Protein AF-A0A932U4Y6-F1 (afdb_monomer)

Sequence (111 aa):
MPDRPPLRPTGIVFAFALNLLLVTLAIFVGSGLSADSGVLAGLPLAGSVVAGLATGFYIRRRAAIHAALGGLLSVPVLAFLILPGANWSYAFLAGAFCAVGGILAEFRQRR

Nearest PDB structures (foldseek):
  5ona-assembly2_D  TM=3.350E-01  e=4.217E+00  Homo sapiens
  5ona-assembly1_A  TM=3.065E-01  e=8.956E+00  Homo sapiens

Solvent-accessible surface a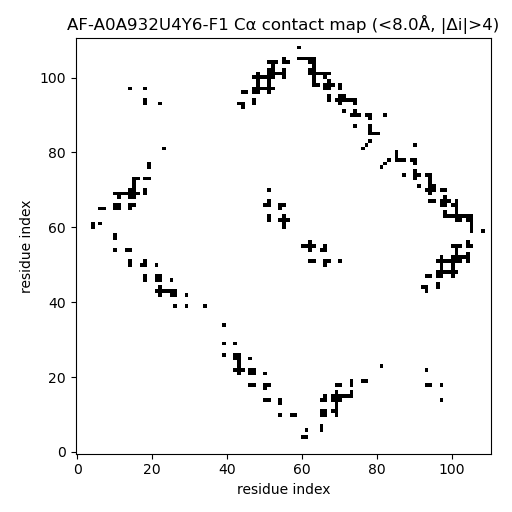rea (backbone atoms only — not comparable to full-atom values): 5331 Å² total; per-residue (Å²): 128,84,86,68,81,78,87,54,66,68,42,23,52,47,11,21,53,41,27,50,51,32,28,51,49,29,49,56,55,39,73,75,50,96,65,59,70,71,59,52,66,42,39,27,41,51,27,8,23,50,21,5,28,51,30,7,71,73,57,71,60,67,12,29,58,27,7,31,52,6,13,54,64,28,21,63,53,36,12,73,76,69,39,79,89,51,41,50,73,58,21,50,47,28,16,50,31,8,20,52,17,0,41,52,31,42,56,60,72,75,106

Foldseek 3Di:
DPCQPDDDVVLLQQLQVQLLVQLLVLQVVLVVDPDDPVVSLCRSLVSLLVSLQVSCVVPVGPSLVSQLNSLVVNQQVCQPPRDPPSPSVSSVSSSVSSSVSSVVNNVVSVD

Structure (mmCIF, N/CA/C/O backbone):
data_AF-A0A932U4Y6-F1
#
_entry.id   AF-A0A932U4Y6-F1
#
loop_
_atom_site.group_PDB
_atom_site.id
_atom_site.type_symbol
_atom_site.label_atom_id
_atom_site.label_alt_id
_atom_site.label_comp_id
_atom_site.label_asym_id
_atom_site.label_entity_id
_atom_site.label_seq_id
_atom_site.pdbx_PDB_ins_code
_atom_site.Cartn_x
_atom_site.Cartn_y
_atom_site.Cartn_z
_atom_site.occupancy
_atom_site.B_iso_or_equiv
_atom_site.auth_seq_id
_atom_site.auth_comp_id
_atom_site.auth_asym_id
_atom_site.auth_atom_id
_atom_site.pdbx_PDB_model_num
ATOM 1 N N . MET A 1 1 ? -8.012 0.923 31.461 1.00 54.22 1 MET A N 1
ATOM 2 C CA . MET A 1 1 ? -7.326 1.238 30.185 1.00 54.22 1 MET A CA 1
ATOM 3 C C . MET A 1 1 ? -8.332 1.969 29.316 1.00 54.22 1 MET A C 1
ATOM 5 O O . MET A 1 1 ? -9.452 1.487 29.277 1.00 54.22 1 MET A O 1
ATOM 9 N N . PRO A 1 2 ? -8.020 3.112 28.681 1.00 67.56 2 PRO A N 1
ATOM 10 C CA . PRO A 1 2 ? -8.996 3.750 27.803 1.00 67.56 2 PRO A CA 1
ATOM 11 C C . PRO A 1 2 ? -9.325 2.779 26.665 1.00 67.56 2 PRO A C 1
ATOM 13 O O . PRO A 1 2 ? -8.394 2.272 26.031 1.00 67.56 2 PRO A O 1
ATOM 16 N N . ASP A 1 3 ? -10.613 2.514 26.443 1.00 64.25 3 ASP A N 1
ATOM 17 C CA . ASP A 1 3 ? -11.135 1.574 25.447 1.00 64.25 3 ASP A CA 1
ATOM 18 C C . ASP A 1 3 ? -10.716 1.986 24.038 1.00 64.25 3 ASP A C 1
ATOM 20 O O . ASP A 1 3 ? -11.362 2.746 23.313 1.00 64.25 3 ASP A O 1
ATOM 24 N N . ARG A 1 4 ? -9.544 1.501 23.649 1.00 64.12 4 ARG A N 1
ATOM 25 C CA . ARG A 1 4 ? -9.012 1.644 22.308 1.00 64.12 4 ARG A CA 1
ATOM 26 C C . ARG A 1 4 ? -9.886 0.773 21.401 1.00 64.12 4 ARG A C 1
ATOM 28 O O . ARG A 1 4 ? -9.911 -0.435 21.613 1.00 64.12 4 ARG A O 1
ATOM 35 N N . PRO A 1 5 ? -10.574 1.339 20.388 1.00 73.25 5 PRO A N 1
ATOM 36 C CA . PRO A 1 5 ? -11.437 0.549 19.517 1.00 73.25 5 PRO A CA 1
ATOM 37 C C . PRO A 1 5 ? -10.631 -0.601 18.892 1.00 73.25 5 PRO A C 1
ATOM 39 O O . PRO A 1 5 ? -9.468 -0.369 18.529 1.00 73.25 5 PRO A O 1
ATOM 42 N N . PRO A 1 6 ? -11.209 -1.811 18.796 1.00 81.62 6 PRO A N 1
ATOM 43 C CA . PRO A 1 6 ? -10.485 -3.007 18.384 1.00 81.62 6 PRO A CA 1
ATOM 44 C C . PRO A 1 6 ? -10.016 -2.907 16.930 1.00 81.62 6 PRO A C 1
ATOM 46 O O . PRO A 1 6 ? -10.646 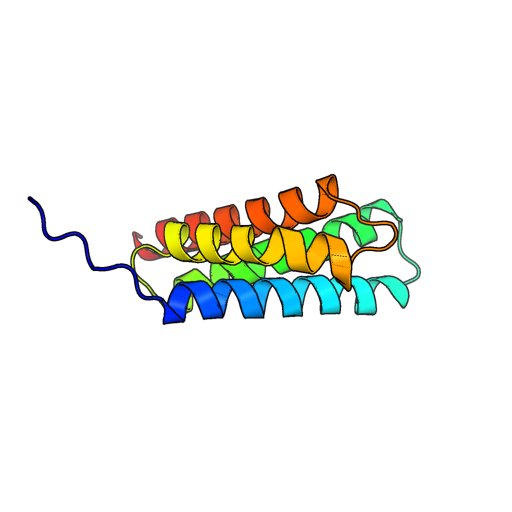-2.247 16.098 1.00 81.62 6 PRO A O 1
ATOM 49 N N . LEU A 1 7 ? -8.901 -3.576 16.627 1.00 85.50 7 LEU A N 1
ATOM 50 C CA . LEU A 1 7 ? -8.432 -3.742 15.253 1.00 85.50 7 LEU A CA 1
ATOM 51 C C . LEU A 1 7 ? -9.415 -4.623 14.486 1.00 85.50 7 LEU A C 1
ATOM 53 O O . LEU A 1 7 ? -9.821 -5.682 14.963 1.00 85.50 7 LEU A O 1
ATOM 57 N N . ARG A 1 8 ? -9.803 -4.174 13.295 1.00 89.00 8 ARG A N 1
ATOM 58 C CA . ARG A 1 8 ? -10.729 -4.884 12.420 1.00 89.00 8 ARG A CA 1
ATOM 59 C C . ARG A 1 8 ? -9.931 -5.581 11.321 1.00 89.00 8 ARG A C 1
ATOM 61 O O . ARG A 1 8 ? -9.351 -4.891 10.481 1.00 89.00 8 ARG A O 1
ATOM 68 N N . PRO A 1 9 ? -9.923 -6.924 11.265 1.00 89.75 9 PRO A N 1
ATOM 69 C CA . PRO A 1 9 ? -9.174 -7.645 10.236 1.00 89.75 9 PRO A CA 1
ATOM 70 C C . PRO A 1 9 ? -9.662 -7.288 8.828 1.00 89.75 9 PRO A C 1
ATOM 72 O O . PRO A 1 9 ? -8.856 -7.172 7.912 1.00 89.75 9 PRO A O 1
ATOM 75 N N . THR A 1 10 ? -10.955 -6.990 8.671 1.00 92.94 10 THR A N 1
ATOM 76 C CA . THR A 1 10 ? -11.536 -6.510 7.407 1.00 92.94 10 THR A CA 1
ATOM 77 C C . THR A 1 10 ? -10.846 -5.256 6.879 1.00 92.94 10 THR A C 1
ATOM 79 O O . THR A 1 10 ? -10.636 -5.127 5.680 1.00 92.94 10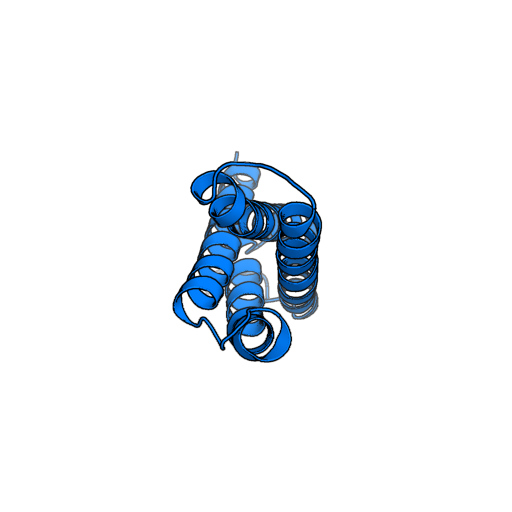 THR A O 1
ATOM 82 N N . GLY A 1 11 ? -10.433 -4.353 7.767 1.00 91.44 11 GLY A N 1
ATOM 83 C CA . GLY A 1 11 ? -9.716 -3.141 7.400 1.00 91.44 11 GLY A CA 1
ATOM 84 C C . GLY A 1 11 ? -8.282 -3.388 6.932 1.00 91.44 11 GLY A C 1
ATOM 85 O O . GLY A 1 11 ? -7.806 -2.722 6.018 1.00 91.44 11 GLY A O 1
ATOM 86 N N . ILE A 1 12 ? -7.613 -4.372 7.536 1.00 94.50 12 ILE A N 1
ATOM 87 C CA . ILE A 1 12 ? -6.264 -4.795 7.143 1.00 94.50 12 ILE A CA 1
ATOM 88 C C . ILE A 1 12 ? -6.314 -5.453 5.761 1.00 94.50 12 ILE A C 1
ATOM 90 O O . ILE A 1 12 ? -5.532 -5.100 4.882 1.00 94.50 12 ILE A O 1
ATOM 94 N N . VAL A 1 13 ? -7.268 -6.368 5.555 1.00 95.88 13 VAL A N 1
ATOM 95 C CA . VAL A 1 13 ? -7.476 -7.049 4.268 1.00 95.88 13 VAL 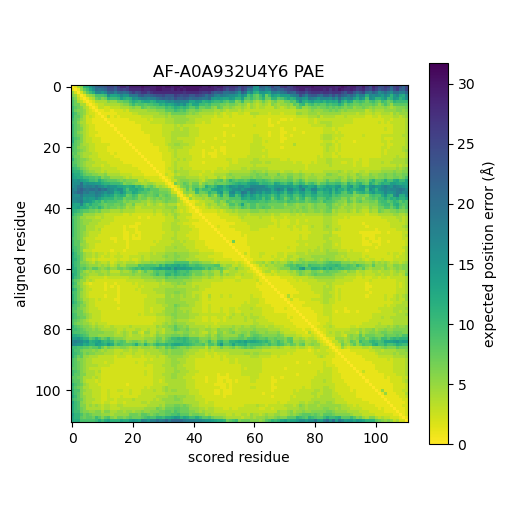A CA 1
ATOM 96 C C . VAL A 1 13 ? -7.850 -6.049 3.175 1.00 95.88 13 VAL A C 1
ATOM 98 O O . VAL A 1 13 ? -7.336 -6.144 2.064 1.00 95.88 13 VAL A O 1
ATOM 101 N N . PHE A 1 14 ? -8.688 -5.058 3.492 1.00 95.69 14 PHE A N 1
ATOM 102 C CA . PHE A 1 14 ? -9.035 -3.989 2.560 1.00 95.69 14 PHE A CA 1
ATOM 103 C C . PHE A 1 14 ? -7.800 -3.191 2.124 1.00 95.69 14 PHE A C 1
ATOM 105 O O . PHE A 1 14 ? -7.564 -3.054 0.928 1.00 95.69 14 PHE A O 1
ATOM 112 N N . ALA A 1 15 ? -6.981 -2.724 3.073 1.00 95.25 15 ALA A N 1
ATOM 113 C CA . ALA A 1 15 ? -5.737 -2.015 2.768 1.00 95.25 15 ALA A CA 1
ATOM 114 C C . ALA A 1 15 ? -4.782 -2.852 1.916 1.00 95.25 15 ALA A C 1
ATOM 116 O O . ALA A 1 15 ? -4.239 -2.359 0.933 1.00 95.25 15 ALA A O 1
ATOM 117 N N . PHE A 1 16 ? -4.606 -4.123 2.272 1.00 96.50 16 PHE A N 1
ATOM 118 C CA . PHE A 1 16 ? -3.784 -5.067 1.525 1.00 96.50 16 PHE A CA 1
ATOM 119 C C . PHE A 1 16 ? -4.245 -5.205 0.067 1.00 96.50 16 PHE A C 1
ATOM 121 O O . PHE A 1 16 ? -3.455 -4.995 -0.855 1.00 96.50 16 PHE A O 1
ATOM 128 N N . ALA A 1 17 ? -5.528 -5.514 -0.144 1.00 96.31 17 ALA A N 1
ATOM 129 C CA . ALA A 1 17 ? -6.086 -5.740 -1.472 1.00 96.31 17 ALA A CA 1
ATOM 130 C C . ALA A 1 17 ? -6.054 -4.466 -2.324 1.00 96.31 17 ALA A C 1
ATOM 132 O O . ALA A 1 17 ? -5.693 -4.509 -3.499 1.00 96.31 17 ALA A O 1
ATOM 133 N N . LEU A 1 18 ? -6.391 -3.323 -1.725 1.00 96.50 18 LEU A N 1
ATOM 134 C CA . LEU A 1 18 ? -6.423 -2.047 -2.426 1.00 96.50 18 LEU A CA 1
ATOM 135 C C . LEU A 1 18 ? -5.012 -1.567 -2.793 1.00 96.50 18 LEU A C 1
ATOM 137 O O . LEU A 1 18 ? -4.816 -1.060 -3.895 1.00 96.50 18 LEU A O 1
ATOM 141 N N . ASN A 1 19 ? -4.029 -1.760 -1.906 1.00 96.50 19 ASN A N 1
ATOM 142 C CA . ASN A 1 19 ? -2.638 -1.412 -2.192 1.00 96.50 19 ASN A CA 1
ATOM 143 C C . ASN A 1 19 ? -2.085 -2.262 -3.342 1.00 96.50 19 ASN A C 1
ATOM 145 O O . ASN A 1 19 ? -1.512 -1.722 -4.283 1.00 96.50 19 ASN A O 1
ATOM 149 N N . LEU A 1 20 ? -2.337 -3.576 -3.320 1.00 95.75 20 LEU A N 1
ATOM 150 C CA . LEU A 1 20 ? -1.979 -4.472 -4.423 1.00 95.75 20 LEU A CA 1
ATOM 151 C C . LEU A 1 20 ? -2.616 -4.044 -5.741 1.00 95.75 20 LEU A C 1
ATOM 153 O O . LEU A 1 20 ? -1.917 -3.917 -6.746 1.00 95.75 20 LEU A O 1
ATOM 157 N N . LEU A 1 21 ? -3.926 -3.795 -5.732 1.00 96.38 21 LEU A N 1
ATOM 158 C CA . LEU A 1 21 ? -4.672 -3.400 -6.920 1.00 96.38 21 LEU A CA 1
ATOM 159 C C . LEU A 1 21 ? -4.113 -2.106 -7.519 1.00 96.38 21 LEU A C 1
ATOM 161 O O . LEU A 1 21 ? -3.795 -2.070 -8.704 1.00 96.38 21 LEU A 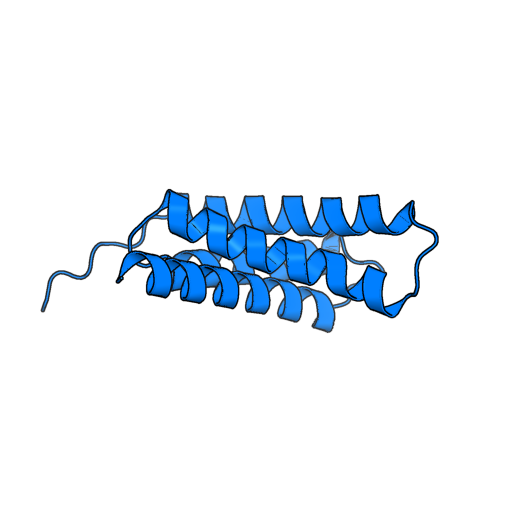O 1
ATOM 165 N N . LEU A 1 22 ? -3.980 -1.051 -6.710 1.00 95.56 22 LEU A N 1
ATOM 166 C CA . LEU A 1 22 ? -3.586 0.271 -7.198 1.00 95.56 22 LEU A CA 1
ATOM 167 C C . LEU A 1 22 ? -2.123 0.323 -7.634 1.00 95.56 22 LEU A C 1
ATOM 169 O O . LEU A 1 22 ? -1.828 0.953 -8.645 1.00 95.56 22 LEU A O 1
ATOM 173 N N . VAL A 1 23 ? -1.217 -0.361 -6.932 1.00 93.94 23 VAL A N 1
ATOM 174 C CA . VAL A 1 23 ? 0.188 -0.466 -7.354 1.00 93.94 23 VAL A CA 1
ATOM 175 C C . VAL A 1 23 ? 0.296 -1.229 -8.673 1.00 93.94 23 VAL A C 1
ATOM 177 O O . VAL A 1 23 ? 0.955 -0.754 -9.594 1.00 93.94 23 VAL A O 1
ATOM 180 N N . THR A 1 24 ? -0.398 -2.363 -8.808 1.00 93.25 24 THR A N 1
ATOM 181 C CA . THR A 1 24 ? -0.388 -3.158 -10.050 1.00 93.25 24 THR A CA 1
ATOM 182 C C . THR A 1 24 ? -0.971 -2.368 -11.216 1.00 93.25 24 THR A C 1
ATOM 184 O O . THR A 1 24 ? -0.383 -2.323 -12.294 1.00 93.25 24 THR A O 1
ATOM 187 N N . LEU A 1 25 ? -2.104 -1.699 -10.993 1.00 93.69 25 LEU A N 1
ATOM 188 C CA . LEU A 1 25 ? -2.759 -0.884 -12.008 1.00 93.69 25 LEU A CA 1
ATOM 189 C C . LEU A 1 25 ? -1.888 0.309 -12.409 1.00 93.69 25 LEU A C 1
ATOM 191 O O . LEU A 1 25 ? -1.790 0.609 -13.592 1.00 93.69 25 LEU A O 1
ATOM 195 N N . ALA A 1 26 ? -1.203 0.951 -11.461 1.00 91.81 26 ALA A N 1
ATOM 196 C CA . ALA A 1 26 ? -0.283 2.043 -11.758 1.00 91.81 26 ALA A CA 1
ATOM 197 C C . ALA A 1 26 ? 0.920 1.583 -12.595 1.00 91.81 26 ALA A C 1
ATOM 199 O O . ALA A 1 26 ? 1.318 2.291 -13.515 1.00 91.81 26 ALA A O 1
ATOM 200 N N . ILE A 1 27 ? 1.468 0.395 -12.321 1.00 89.69 27 ILE A N 1
ATOM 201 C CA . ILE A 1 27 ? 2.538 -0.198 -13.138 1.00 89.69 27 ILE A CA 1
ATOM 202 C C . ILE A 1 27 ? 2.018 -0.505 -14.546 1.00 89.69 27 ILE A C 1
ATOM 204 O O . ILE A 1 27 ? 2.661 -0.147 -15.532 1.00 89.69 27 ILE A O 1
ATOM 208 N N . PHE A 1 28 ? 0.836 -1.117 -14.649 1.00 89.81 28 PHE A N 1
ATOM 209 C CA . PHE A 1 28 ? 0.221 -1.452 -15.931 1.00 89.81 28 PHE A CA 1
ATOM 210 C C . PHE A 1 28 ? -0.052 -0.202 -16.777 1.00 89.81 28 PHE A C 1
ATOM 212 O O . PHE A 1 28 ? 0.373 -0.128 -17.927 1.00 89.81 28 PHE A O 1
ATOM 219 N N . VAL A 1 29 ? -0.682 0.822 -16.197 1.00 89.69 29 VAL A N 1
ATOM 220 C CA . VAL A 1 29 ? -0.931 2.106 -16.871 1.00 89.69 29 VAL A CA 1
ATOM 221 C C . VAL A 1 29 ? 0.384 2.796 -17.233 1.00 89.69 29 VAL A C 1
ATOM 223 O O . VAL A 1 29 ? 0.533 3.275 -18.353 1.00 89.69 29 VAL A O 1
ATOM 226 N N . GLY A 1 30 ? 1.360 2.799 -16.321 1.00 87.25 30 GLY A N 1
ATOM 227 C CA . GLY A 1 30 ? 2.686 3.370 -16.551 1.00 87.25 30 GLY A CA 1
ATOM 228 C C . GLY A 1 30 ? 3.425 2.723 -17.722 1.00 87.25 30 GLY A C 1
ATOM 229 O O . GLY A 1 30 ? 4.081 3.422 -18.485 1.00 87.25 30 GLY A O 1
ATOM 230 N N . SER A 1 31 ? 3.263 1.413 -17.923 1.00 84.88 31 SER A N 1
ATOM 231 C CA . SER A 1 31 ? 3.892 0.696 -19.040 1.00 84.88 31 SER A CA 1
ATOM 232 C C . SER A 1 31 ? 3.375 1.116 -20.422 1.00 84.88 31 SER A C 1
ATOM 234 O O . SER A 1 31 ? 4.085 0.958 -21.412 1.00 84.88 31 SER A O 1
ATOM 236 N N . GLY A 1 32 ? 2.163 1.677 -20.495 1.00 84.06 32 GLY A N 1
ATOM 237 C CA . GLY A 1 32 ? 1.564 2.181 -21.733 1.00 84.06 32 GLY A CA 1
ATOM 238 C C . GLY A 1 32 ? 1.835 3.662 -22.014 1.00 84.06 32 GLY A C 1
ATOM 239 O O . GLY A 1 32 ? 1.409 4.168 -23.050 1.00 84.06 32 GLY A O 1
ATOM 240 N N . LEU A 1 33 ? 2.506 4.376 -21.105 1.00 85.06 33 LEU A N 1
ATOM 241 C CA . LEU A 1 33 ? 2.734 5.816 -21.202 1.00 85.06 33 LEU A CA 1
ATOM 242 C C . LEU A 1 33 ? 4.164 6.118 -21.661 1.00 85.06 33 LEU A C 1
ATOM 244 O O . LEU A 1 33 ? 5.137 5.680 -21.054 1.00 85.06 33 LEU A O 1
ATOM 248 N N . SER A 1 34 ? 4.299 6.950 -22.694 1.00 79.06 34 SER A N 1
ATOM 249 C CA . SER A 1 34 ? 5.581 7.546 -23.090 1.00 79.06 34 SER A CA 1
ATOM 250 C C . SER A 1 34 ? 5.860 8.783 -22.232 1.00 79.06 34 SER A C 1
ATOM 252 O O . SER A 1 34 ? 5.666 9.912 -22.673 1.00 79.06 34 SER A O 1
ATOM 254 N N . ALA A 1 35 ? 6.243 8.569 -20.974 1.00 78.56 35 ALA A N 1
ATOM 255 C CA . ALA A 1 35 ? 6.581 9.629 -20.025 1.00 78.56 35 ALA A CA 1
ATOM 256 C C . ALA A 1 35 ? 7.991 9.432 -19.452 1.00 78.56 35 ALA A C 1
ATOM 258 O O . ALA A 1 35 ? 8.570 8.349 -19.553 1.00 78.56 35 ALA A O 1
ATOM 259 N N . ASP A 1 36 ? 8.529 10.477 -18.820 1.00 83.38 36 ASP A N 1
ATOM 260 C CA . ASP A 1 36 ? 9.817 10.402 -18.136 1.00 83.38 36 ASP A CA 1
ATOM 261 C C . ASP A 1 36 ? 9.825 9.307 -17.062 1.00 83.38 36 ASP A C 1
ATOM 263 O O . ASP A 1 36 ? 8.880 9.147 -16.279 1.00 83.38 36 ASP A O 1
ATOM 267 N N . SER A 1 37 ? 10.945 8.587 -16.979 1.00 75.94 37 SER A N 1
ATOM 268 C CA . SER A 1 37 ? 11.138 7.450 -16.071 1.00 75.94 37 SER A CA 1
ATOM 269 C C . SER A 1 37 ? 10.898 7.802 -14.599 1.00 75.94 37 SER A C 1
ATOM 271 O O . SER A 1 37 ? 10.389 6.976 -13.841 1.00 75.94 37 SER A O 1
ATOM 273 N N . GLY A 1 38 ? 11.190 9.043 -14.196 1.00 78.19 38 GLY A N 1
ATOM 274 C CA . GLY A 1 38 ? 10.922 9.539 -12.845 1.00 78.19 38 GLY A CA 1
ATOM 275 C C . GLY A 1 38 ? 9.430 9.637 -12.508 1.00 78.19 38 GLY A C 1
ATOM 276 O O . GLY A 1 38 ? 9.026 9.280 -11.402 1.00 78.19 38 GLY A O 1
ATOM 277 N N . VAL A 1 39 ? 8.591 10.061 -13.460 1.00 77.75 39 VAL A N 1
ATOM 278 C CA . VAL A 1 39 ? 7.132 10.166 -13.266 1.00 77.75 39 VAL A CA 1
ATOM 279 C C . VAL A 1 39 ? 6.510 8.774 -13.198 1.00 77.75 39 VAL A C 1
ATOM 281 O O . VAL A 1 39 ? 5.693 8.495 -12.318 1.00 77.75 39 VAL A O 1
ATOM 284 N N . LEU A 1 40 ? 6.957 7.875 -14.076 1.00 81.12 40 LEU A N 1
ATOM 285 C CA . LEU A 1 40 ? 6.518 6.480 -14.098 1.00 81.12 40 LEU A CA 1
ATOM 286 C C . LEU A 1 40 ? 6.876 5.748 -12.796 1.00 81.12 40 LEU A C 1
ATOM 288 O O . LEU A 1 40 ? 6.060 4.991 -12.274 1.00 81.12 40 LEU A O 1
ATOM 292 N N . ALA A 1 41 ? 8.044 6.036 -12.215 1.00 82.00 41 ALA A N 1
ATOM 293 C CA . ALA A 1 41 ? 8.445 5.501 -10.915 1.00 82.00 41 ALA A CA 1
ATOM 294 C C . ALA A 1 41 ? 7.630 6.072 -9.738 1.00 82.00 41 ALA A C 1
ATOM 296 O O . ALA A 1 41 ? 7.534 5.428 -8.693 1.00 82.00 41 ALA A O 1
ATOM 297 N N . GLY A 1 42 ? 7.031 7.257 -9.877 1.00 87.81 42 GLY A N 1
ATOM 298 C CA . GLY A 1 42 ? 6.185 7.868 -8.847 1.00 87.81 42 GLY A CA 1
ATOM 299 C C . GLY A 1 42 ? 4.738 7.359 -8.835 1.00 87.81 42 GLY A C 1
ATOM 300 O O . GLY A 1 42 ? 4.092 7.377 -7.785 1.00 87.81 42 GLY A O 1
ATOM 301 N N . LEU A 1 43 ? 4.227 6.879 -9.973 1.00 90.19 43 LEU A N 1
ATOM 302 C CA . LEU A 1 43 ? 2.823 6.476 -10.142 1.00 90.19 43 LEU A CA 1
ATOM 303 C C . LEU A 1 43 ? 2.360 5.414 -9.123 1.00 90.19 43 LEU A C 1
ATOM 305 O O . LEU A 1 43 ? 1.334 5.615 -8.468 1.00 90.19 43 LEU A O 1
ATOM 309 N N . PRO A 1 44 ? 3.095 4.304 -8.926 1.00 92.12 44 PRO A N 1
ATOM 310 C CA . PRO A 1 44 ? 2.682 3.276 -7.971 1.00 92.12 44 PRO A CA 1
ATOM 311 C C . PRO A 1 44 ? 2.776 3.720 -6.505 1.00 92.12 44 PRO A C 1
ATOM 313 O O . PRO A 1 44 ? 1.969 3.297 -5.672 1.00 92.12 44 PRO A O 1
ATOM 316 N N . LEU A 1 45 ? 3.704 4.626 -6.181 1.00 93.94 45 LEU A N 1
ATOM 317 C CA . LEU A 1 45 ? 3.783 5.241 -4.853 1.00 93.94 45 LEU A CA 1
ATOM 318 C C . LEU A 1 45 ? 2.562 6.121 -4.589 1.00 93.94 45 LEU A C 1
ATOM 320 O O . LEU A 1 45 ? 1.962 6.035 -3.519 1.00 93.94 45 LEU A O 1
ATOM 324 N N . ALA A 1 46 ? 2.144 6.910 -5.583 1.00 93.69 46 ALA A N 1
ATOM 325 C CA . ALA A 1 46 ? 0.910 7.684 -5.508 1.00 93.69 46 ALA A CA 1
ATOM 326 C C . ALA A 1 46 ? -0.310 6.765 -5.331 1.00 93.69 46 ALA A C 1
ATOM 328 O O . ALA A 1 46 ? -1.139 7.010 -4.452 1.00 93.69 46 ALA A O 1
ATOM 329 N N . GLY A 1 47 ? -0.374 5.660 -6.084 1.00 93.62 47 GLY A N 1
ATOM 330 C CA . GLY A 1 47 ? -1.390 4.618 -5.911 1.00 93.62 47 GLY A CA 1
ATOM 331 C C . GLY A 1 47 ? -1.429 4.062 -4.484 1.00 93.62 47 GLY A C 1
ATOM 332 O O . GLY A 1 47 ? -2.506 3.914 -3.908 1.00 93.62 47 GLY A O 1
ATOM 333 N N . SER A 1 48 ? -0.262 3.856 -3.870 1.00 95.75 48 SER A N 1
ATOM 334 C CA . SER A 1 48 ? -0.165 3.382 -2.486 1.00 95.75 48 SER A CA 1
ATOM 335 C C . SER A 1 48 ? -0.694 4.402 -1.474 1.00 95.75 48 SER A C 1
ATOM 337 O O . SER A 1 48 ? -1.436 4.047 -0.559 1.00 95.75 48 SER A O 1
ATOM 339 N N . VAL A 1 49 ? -0.393 5.693 -1.650 1.00 96.31 49 VAL A N 1
ATOM 340 C CA . VAL A 1 49 ? -0.954 6.760 -0.794 1.00 96.31 49 VAL A CA 1
ATOM 341 C C . VAL A 1 49 ? -2.472 6.797 -0.901 1.00 96.31 49 VAL A C 1
ATOM 343 O O . VAL A 1 49 ? -3.161 6.889 0.117 1.00 96.31 49 VAL A O 1
ATOM 346 N N . VAL A 1 50 ? -3.001 6.700 -2.123 1.00 96.25 50 VAL A N 1
ATOM 347 C CA . VAL A 1 50 ? -4.446 6.651 -2.365 1.00 96.25 50 VAL A CA 1
ATOM 348 C C . VAL A 1 50 ? -5.059 5.426 -1.687 1.00 96.25 50 VAL A C 1
ATOM 350 O O . VAL A 1 50 ? -6.106 5.558 -1.050 1.00 96.25 50 VAL A O 1
ATOM 353 N N . ALA A 1 51 ? -4.387 4.271 -1.725 1.00 95.94 51 ALA A N 1
ATOM 354 C CA . ALA A 1 51 ? -4.837 3.069 -1.029 1.00 95.94 51 ALA A CA 1
ATOM 355 C C . ALA A 1 51 ? -4.951 3.291 0.490 1.00 95.94 51 ALA A C 1
ATOM 357 O O . ALA A 1 51 ? -5.975 2.977 1.109 1.00 95.94 51 ALA A O 1
ATOM 358 N N . GLY A 1 52 ? -3.926 3.898 1.091 1.00 93.94 52 GLY A N 1
ATOM 359 C CA . GLY A 1 52 ? -3.917 4.263 2.505 1.00 93.94 52 GLY A CA 1
ATOM 360 C C . GLY A 1 52 ? -5.020 5.255 2.876 1.00 93.94 52 GLY A C 1
ATOM 361 O O . GLY A 1 52 ? -5.732 5.063 3.865 1.00 93.94 52 GLY A O 1
ATOM 362 N N . LEU A 1 53 ? -5.213 6.289 2.054 1.00 95.38 53 LEU A N 1
ATOM 363 C CA . LEU A 1 53 ? -6.264 7.288 2.246 1.00 95.38 53 LEU A CA 1
ATOM 364 C C . LEU A 1 53 ? -7.658 6.652 2.205 1.00 95.38 53 LEU A C 1
ATOM 366 O O . LEU A 1 53 ? -8.467 6.857 3.113 1.00 95.38 53 LEU A O 1
ATOM 370 N N . ALA A 1 54 ? -7.928 5.846 1.177 1.00 94.50 54 ALA A N 1
ATOM 371 C CA . ALA A 1 54 ? -9.194 5.142 1.004 1.00 94.50 54 ALA A CA 1
ATOM 372 C C . ALA A 1 54 ? -9.471 4.173 2.162 1.00 94.50 54 ALA A C 1
ATOM 374 O O . ALA A 1 54 ? -10.589 4.130 2.678 1.00 94.50 54 ALA A O 1
ATOM 375 N N . THR A 1 55 ? -8.442 3.466 2.640 1.00 93.06 55 THR A N 1
ATOM 376 C CA . THR A 1 55 ? -8.529 2.627 3.847 1.00 93.06 55 THR A CA 1
ATOM 377 C C . THR A 1 55 ? -8.982 3.445 5.049 1.00 93.06 55 THR A C 1
ATOM 379 O O . THR A 1 55 ? -9.843 3.012 5.823 1.00 93.06 55 THR A O 1
ATOM 382 N N . GLY A 1 56 ? -8.443 4.654 5.201 1.00 90.81 56 GLY A N 1
ATOM 383 C CA . GLY A 1 56 ? -8.850 5.528 6.282 1.00 90.81 56 GLY A CA 1
ATOM 384 C C . GLY A 1 56 ? -10.309 5.946 6.191 1.00 90.81 56 GLY A C 1
ATOM 385 O O . GLY A 1 56 ? -11.020 5.853 7.193 1.00 90.81 56 GLY A O 1
ATOM 386 N N . PHE A 1 57 ? -10.800 6.314 5.008 1.00 90.94 57 PHE A N 1
ATOM 387 C CA . PHE A 1 57 ? -12.222 6.619 4.809 1.00 90.94 57 PHE A CA 1
ATOM 388 C C . PHE A 1 57 ? -13.141 5.416 5.053 1.00 90.94 57 PHE A C 1
ATOM 390 O O . PHE A 1 57 ? -14.234 5.599 5.594 1.00 90.94 57 PHE A O 1
ATOM 397 N N . TYR A 1 58 ? -12.691 4.204 4.722 1.00 90.50 58 TYR A N 1
ATOM 398 C CA . TYR A 1 58 ? -13.451 2.973 4.927 1.00 90.50 58 TYR A CA 1
ATOM 399 C C . TYR A 1 58 ? -13.606 2.613 6.416 1.00 90.50 58 TYR A C 1
ATOM 401 O O . TYR A 1 58 ? -14.711 2.338 6.881 1.00 90.50 58 TYR A O 1
ATOM 409 N N . ILE A 1 59 ? -12.518 2.647 7.194 1.00 88.06 59 ILE A N 1
ATOM 410 C CA . ILE A 1 59 ? -12.519 2.164 8.590 1.00 88.06 59 ILE A CA 1
ATOM 411 C C . ILE A 1 59 ? -12.876 3.278 9.583 1.00 88.06 59 ILE A C 1
ATOM 413 O O . ILE A 1 59 ? -13.432 3.001 10.648 1.00 88.06 59 ILE A O 1
ATOM 417 N N . ARG A 1 60 ? -12.552 4.539 9.257 1.00 82.50 60 ARG A N 1
ATOM 418 C CA . ARG A 1 60 ? -12.735 5.766 10.068 1.00 82.50 60 ARG A CA 1
ATOM 419 C C . ARG A 1 60 ? -12.035 5.812 11.434 1.00 82.50 60 ARG A C 1
ATOM 421 O O . ARG A 1 60 ? -11.904 6.881 12.018 1.00 82.50 60 ARG A O 1
ATOM 428 N N . ARG A 1 61 ? -11.612 4.678 11.997 1.00 82.56 61 ARG A N 1
ATOM 429 C CA . ARG A 1 61 ? -10.914 4.586 13.290 1.00 82.56 61 ARG A CA 1
ATOM 430 C C . ARG A 1 61 ? -9.633 3.772 13.142 1.00 82.56 61 ARG A C 1
ATOM 432 O O . ARG A 1 61 ? -9.657 2.699 12.550 1.00 82.56 61 ARG A O 1
ATOM 439 N N . ARG A 1 62 ? -8.525 4.247 13.731 1.00 83.81 62 ARG A N 1
ATOM 440 C CA . ARG A 1 62 ? -7.190 3.613 13.627 1.00 83.81 62 ARG A CA 1
ATOM 441 C C . ARG A 1 62 ? -6.767 3.357 12.175 1.00 83.81 62 ARG A C 1
ATOM 443 O O . ARG A 1 62 ? -6.165 2.323 11.879 1.00 83.81 62 ARG A O 1
ATOM 450 N N . ALA A 1 63 ? -7.129 4.260 11.271 1.00 85.94 63 ALA A N 1
ATOM 451 C CA . ALA A 1 63 ? -6.857 4.155 9.844 1.00 85.94 63 ALA A CA 1
ATOM 452 C C . ALA A 1 63 ? -5.370 3.909 9.555 1.00 85.94 63 ALA A C 1
ATOM 454 O O . ALA A 1 63 ? -5.042 3.022 8.769 1.00 85.94 63 ALA A O 1
ATOM 455 N N . ALA A 1 64 ? -4.485 4.615 10.264 1.00 89.81 64 ALA A N 1
ATOM 456 C CA . ALA A 1 64 ? -3.042 4.484 10.112 1.00 89.81 64 ALA A CA 1
ATOM 457 C C . ALA A 1 64 ? -2.557 3.052 10.366 1.00 89.81 64 ALA A C 1
ATOM 459 O O . ALA A 1 64 ? -1.779 2.513 9.587 1.00 89.81 64 ALA A O 1
ATOM 460 N N . ILE A 1 65 ? -3.051 2.408 11.428 1.00 93.38 65 ILE A N 1
ATOM 461 C CA . ILE A 1 65 ? -2.607 1.058 11.804 1.00 93.38 65 ILE A CA 1
ATOM 462 C C . ILE A 1 65 ? -3.097 0.025 10.787 1.00 93.38 65 ILE A C 1
ATOM 464 O O . ILE A 1 65 ? -2.340 -0.860 10.404 1.00 93.38 65 ILE A O 1
ATOM 468 N N . HIS A 1 66 ? -4.339 0.139 10.313 1.00 93.62 66 HIS A N 1
ATOM 469 C CA . HIS A 1 66 ? -4.866 -0.795 9.316 1.00 93.62 66 HIS A CA 1
ATOM 470 C C . HIS A 1 66 ? -4.162 -0.643 7.965 1.00 93.62 66 HIS A C 1
ATOM 472 O O . HIS A 1 66 ? -3.799 -1.649 7.360 1.00 93.62 66 HIS A O 1
ATOM 478 N N . ALA A 1 67 ? -3.915 0.596 7.529 1.00 93.62 67 ALA A N 1
ATOM 479 C CA . ALA A 1 67 ? -3.172 0.878 6.306 1.00 93.62 67 ALA A CA 1
ATOM 480 C C . ALA A 1 67 ? -1.710 0.417 6.402 1.00 93.62 67 ALA A C 1
ATOM 482 O O . ALA A 1 67 ? -1.187 -0.140 5.443 1.00 93.62 67 ALA A O 1
ATOM 483 N N . ALA A 1 68 ? -1.069 0.588 7.564 1.00 94.94 68 ALA A N 1
ATOM 484 C CA . ALA A 1 68 ? 0.288 0.107 7.801 1.00 94.94 68 ALA A CA 1
ATOM 485 C C . ALA A 1 68 ? 0.370 -1.424 7.776 1.00 94.94 68 ALA A C 1
ATOM 487 O O . ALA A 1 68 ? 1.237 -1.972 7.105 1.00 94.94 68 ALA A O 1
ATOM 488 N N . LEU A 1 69 ? -0.545 -2.123 8.455 1.00 95.75 69 LEU A N 1
ATOM 489 C CA . LEU A 1 69 ? -0.567 -3.588 8.465 1.00 95.75 69 LEU A CA 1
ATOM 490 C C . LEU A 1 69 ? -0.902 -4.162 7.084 1.00 95.75 69 LEU A C 1
ATOM 492 O O . LEU A 1 69 ? -0.228 -5.080 6.630 1.00 95.75 69 LEU A O 1
ATOM 496 N N . GLY A 1 70 ? -1.901 -3.607 6.393 1.00 93.81 70 GLY A N 1
ATOM 497 C CA . GLY A 1 70 ? -2.246 -4.040 5.038 1.00 93.81 70 GLY A CA 1
ATOM 498 C C . GLY A 1 70 ? -1.138 -3.739 4.026 1.00 93.81 70 GLY A C 1
ATOM 499 O O . GLY A 1 70 ? -0.797 -4.595 3.212 1.00 93.81 70 GLY A O 1
ATOM 500 N N . GLY A 1 71 ? -0.512 -2.564 4.133 1.00 93.69 71 GLY A N 1
ATOM 501 C CA . GLY A 1 71 ? 0.658 -2.181 3.346 1.00 93.69 71 GLY A CA 1
ATOM 502 C C . GLY A 1 71 ? 1.839 -3.122 3.580 1.00 93.69 71 GLY A C 1
ATOM 503 O O . GLY A 1 71 ? 2.417 -3.618 2.618 1.00 93.69 71 GLY A O 1
ATOM 504 N N . LEU A 1 72 ? 2.145 -3.456 4.837 1.00 95.62 72 LEU A N 1
ATOM 505 C CA . LEU A 1 72 ? 3.210 -4.400 5.186 1.00 95.62 72 LEU A CA 1
ATOM 506 C C . LEU A 1 72 ? 2.943 -5.800 4.617 1.00 95.62 72 LEU A C 1
ATOM 508 O O . LEU A 1 72 ? 3.835 -6.403 4.027 1.00 95.62 72 LEU A O 1
ATOM 512 N N . LEU A 1 73 ? 1.707 -6.296 4.737 1.00 95.50 73 LEU A N 1
ATOM 513 C CA . LEU A 1 73 ? 1.306 -7.585 4.164 1.00 95.50 73 LEU A CA 1
ATOM 514 C C . LEU A 1 73 ? 1.409 -7.596 2.636 1.00 95.50 73 LEU A C 1
ATOM 516 O O . LEU A 1 73 ? 1.670 -8.643 2.048 1.00 95.50 73 LEU A O 1
ATOM 520 N N . SER A 1 74 ? 1.229 -6.443 1.989 1.00 93.88 74 SER A N 1
ATOM 521 C CA . SER A 1 74 ? 1.352 -6.341 0.535 1.00 93.88 74 SER A CA 1
ATOM 522 C C . SER A 1 74 ? 2.802 -6.370 0.049 1.00 93.88 74 SER A C 1
ATOM 524 O O . SER A 1 74 ? 3.021 -6.752 -1.092 1.00 93.88 74 SER A O 1
ATOM 526 N N . VAL A 1 75 ? 3.795 -6.046 0.891 1.00 95.00 75 VAL A N 1
ATOM 527 C CA . VAL A 1 75 ? 5.222 -6.007 0.508 1.00 95.00 75 VAL A CA 1
ATOM 528 C C . VAL A 1 75 ? 5.717 -7.322 -0.108 1.00 95.00 75 VAL A C 1
ATOM 530 O O . VAL A 1 75 ? 6.214 -7.272 -1.231 1.00 95.00 75 VAL A O 1
ATOM 533 N N . PRO A 1 76 ? 5.595 -8.498 0.547 1.00 93.44 76 PRO A N 1
ATOM 534 C CA . PRO A 1 76 ? 6.089 -9.742 -0.041 1.00 93.44 76 PRO A CA 1
ATOM 535 C C . PRO A 1 76 ? 5.346 -10.094 -1.333 1.00 93.44 76 PRO A C 1
ATOM 537 O O . PRO A 1 76 ? 5.959 -10.544 -2.295 1.00 93.44 76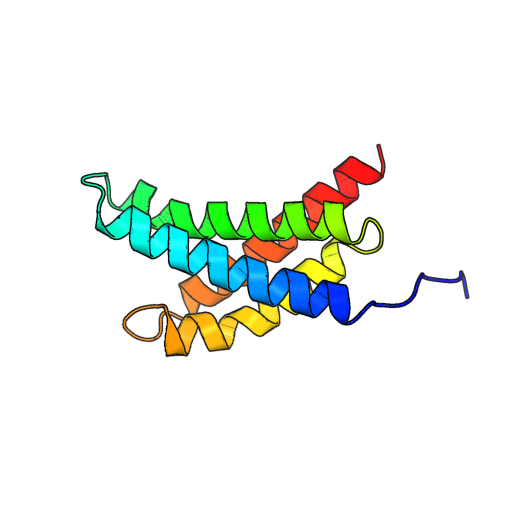 PRO A O 1
ATOM 540 N N . VAL A 1 77 ? 4.038 -9.842 -1.389 1.00 93.62 77 VAL A N 1
ATOM 541 C CA . VAL A 1 77 ? 3.218 -10.135 -2.572 1.00 93.62 77 VAL A CA 1
ATOM 542 C C . VAL A 1 77 ? 3.632 -9.241 -3.744 1.00 93.62 77 VAL A C 1
ATOM 544 O O . VAL A 1 77 ? 3.856 -9.735 -4.844 1.00 93.62 77 VAL A O 1
ATOM 547 N N . LEU A 1 78 ? 3.820 -7.943 -3.500 1.00 91.94 78 LEU A N 1
ATOM 548 C CA . LEU A 1 78 ? 4.317 -6.986 -4.486 1.00 91.94 78 LEU A CA 1
ATOM 549 C C . LEU A 1 78 ? 5.718 -7.353 -4.975 1.00 91.94 78 LEU A C 1
ATOM 551 O O . LEU A 1 78 ? 5.955 -7.351 -6.181 1.00 91.94 78 LEU A O 1
ATOM 555 N N . ALA A 1 79 ? 6.627 -7.679 -4.053 1.00 92.38 79 ALA A N 1
ATOM 556 C CA . ALA A 1 79 ? 8.003 -8.027 -4.376 1.00 92.38 79 ALA A CA 1
ATOM 557 C C . ALA A 1 79 ? 8.074 -9.290 -5.241 1.00 92.38 79 ALA A C 1
ATOM 559 O O . ALA A 1 79 ? 8.747 -9.279 -6.261 1.00 92.38 79 ALA A O 1
ATOM 560 N N . PHE A 1 80 ? 7.371 -10.364 -4.877 1.00 91.62 80 PHE A N 1
ATOM 561 C CA . PHE A 1 80 ? 7.509 -11.638 -5.582 1.00 91.62 80 PHE A CA 1
ATOM 562 C C . PHE A 1 80 ? 6.654 -11.768 -6.845 1.00 91.62 80 PHE A C 1
ATOM 564 O O . PHE A 1 80 ? 7.072 -12.460 -7.769 1.00 91.62 80 PHE A O 1
ATOM 571 N N . LEU A 1 81 ? 5.462 -11.163 -6.889 1.00 90.62 81 LEU A N 1
ATOM 572 C CA . LEU A 1 81 ? 4.476 -11.457 -7.940 1.00 90.62 81 LEU A CA 1
ATOM 573 C C . LEU A 1 81 ? 4.266 -10.322 -8.944 1.00 90.62 81 LEU A C 1
ATOM 575 O O . LEU A 1 81 ? 3.799 -10.589 -10.047 1.00 90.62 81 LEU A O 1
ATOM 579 N N . ILE A 1 82 ? 4.557 -9.072 -8.576 1.00 87.75 82 ILE A N 1
ATOM 580 C CA . ILE A 1 82 ? 4.167 -7.899 -9.380 1.00 87.75 82 ILE A CA 1
ATOM 581 C C . ILE A 1 82 ? 5.388 -7.130 -9.878 1.00 87.75 82 ILE A C 1
ATOM 583 O O . ILE A 1 82 ? 5.433 -6.722 -11.038 1.00 87.75 82 ILE A O 1
ATOM 587 N N . LEU A 1 83 ? 6.385 -6.917 -9.019 1.00 84.56 83 LEU A N 1
ATOM 588 C CA . LEU A 1 83 ? 7.564 -6.133 -9.362 1.00 84.56 83 LEU A CA 1
ATOM 589 C C . LEU A 1 83 ? 8.590 -6.988 -10.121 1.00 84.56 83 LEU A C 1
ATOM 591 O O . LEU A 1 83 ? 9.006 -8.037 -9.620 1.00 84.56 83 LEU A O 1
ATOM 595 N N . PRO A 1 84 ? 9.062 -6.539 -11.298 1.00 76.38 84 PRO A N 1
ATOM 596 C CA . PRO A 1 84 ? 10.079 -7.268 -12.042 1.00 76.38 84 PRO A CA 1
ATOM 597 C C . PRO A 1 84 ? 11.381 -7.342 -11.233 1.00 76.38 84 PRO A C 1
ATOM 599 O O . PRO A 1 84 ? 11.815 -6.358 -10.631 1.00 76.38 84 PRO A O 1
ATOM 602 N N . GLY A 1 85 ? 12.005 -8.522 -11.215 1.00 81.19 85 GLY A N 1
ATOM 603 C CA . GLY A 1 85 ? 13.295 -8.739 -10.553 1.00 81.19 85 GLY A CA 1
ATOM 604 C C . GLY A 1 85 ? 13.260 -8.695 -9.022 1.00 81.19 85 GLY A C 1
ATOM 605 O O . GLY A 1 85 ? 14.299 -8.466 -8.412 1.00 81.19 85 GLY A O 1
ATOM 606 N N . ALA A 1 86 ? 12.094 -8.895 -8.399 1.00 80.44 86 ALA A N 1
ATOM 607 C CA . ALA A 1 86 ? 11.941 -8.890 -6.945 1.00 80.44 86 ALA A CA 1
ATOM 608 C C . ALA A 1 86 ? 12.483 -7.617 -6.274 1.00 80.44 86 ALA A C 1
ATOM 610 O O . ALA A 1 86 ? 13.286 -7.667 -5.342 1.00 80.44 86 ALA A O 1
ATOM 611 N N . ASN A 1 87 ? 12.051 -6.449 -6.761 1.00 88.12 87 ASN A N 1
ATOM 612 C CA . ASN A 1 87 ? 12.521 -5.160 -6.256 1.00 88.12 87 ASN A CA 1
ATOM 613 C C 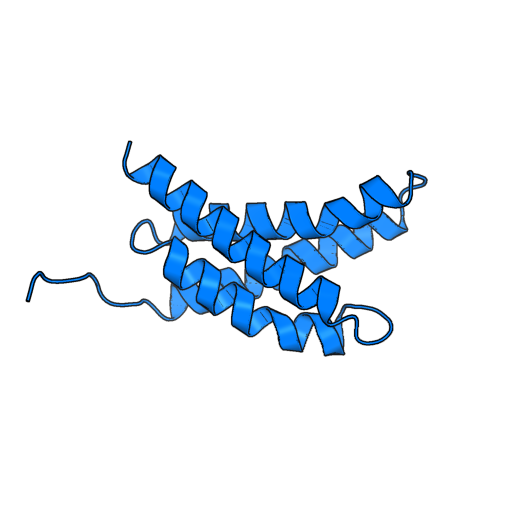. ASN A 1 87 ? 11.946 -4.835 -4.862 1.00 88.12 87 ASN A C 1
ATOM 615 O O . ASN A 1 87 ? 10.951 -4.119 -4.711 1.00 88.12 87 ASN A O 1
ATOM 619 N N . TRP A 1 88 ? 12.608 -5.360 -3.832 1.00 90.12 88 TRP A N 1
ATOM 620 C CA . TRP A 1 88 ? 12.241 -5.196 -2.425 1.00 90.12 88 TRP A CA 1
ATOM 621 C C . TRP A 1 88 ? 12.179 -3.740 -1.986 1.00 90.12 88 TRP A C 1
ATOM 623 O O . TRP A 1 88 ? 11.237 -3.356 -1.297 1.00 90.12 88 TRP A O 1
ATOM 633 N N . SER A 1 89 ? 13.140 -2.917 -2.410 1.00 91.50 89 SER A N 1
ATOM 634 C CA . SER A 1 89 ? 13.188 -1.497 -2.054 1.00 91.50 89 SER A CA 1
ATOM 635 C C . SER A 1 89 ? 11.897 -0.786 -2.451 1.00 91.50 89 SER A C 1
ATOM 637 O O . SER A 1 89 ? 11.328 -0.033 -1.663 1.00 91.50 89 SER A O 1
ATOM 639 N N . TYR A 1 90 ? 11.395 -1.080 -3.651 1.00 89.94 90 TYR A N 1
ATOM 640 C CA . TYR A 1 90 ? 10.171 -0.480 -4.162 1.00 89.94 90 TYR A CA 1
ATOM 641 C C . TYR A 1 90 ? 8.914 -1.025 -3.469 1.00 89.94 90 TYR A C 1
ATOM 643 O O . TYR A 1 90 ? 8.008 -0.260 -3.137 1.00 89.94 90 TYR A O 1
ATOM 651 N N . ALA A 1 91 ? 8.881 -2.327 -3.171 1.00 93.25 91 ALA A N 1
ATOM 652 C CA . ALA A 1 91 ? 7.794 -2.944 -2.413 1.00 93.25 91 ALA A CA 1
ATOM 653 C C . ALA A 1 91 ? 7.675 -2.359 -0.992 1.00 93.25 91 ALA A C 1
ATOM 655 O O . ALA A 1 91 ? 6.574 -2.028 -0.548 1.00 93.25 91 ALA A O 1
ATOM 656 N N . PHE A 1 92 ? 8.803 -2.168 -0.297 1.00 95.06 92 PHE A N 1
ATOM 657 C CA . PHE A 1 92 ? 8.833 -1.507 1.010 1.00 95.06 92 PHE A CA 1
ATOM 658 C C . PHE A 1 92 ? 8.354 -0.060 0.929 1.00 95.06 92 PHE A C 1
ATOM 660 O O . PHE A 1 92 ? 7.580 0.374 1.785 1.00 95.06 92 PHE A O 1
ATOM 667 N N . LEU A 1 93 ? 8.765 0.674 -0.109 1.00 94.44 93 LEU A N 1
ATOM 668 C CA . LEU A 1 93 ? 8.310 2.044 -0.319 1.00 94.44 93 LEU A CA 1
ATOM 669 C C . LEU A 1 93 ? 6.790 2.102 -0.523 1.00 94.44 93 LEU A C 1
ATOM 671 O O . LEU A 1 93 ? 6.122 2.900 0.126 1.00 94.44 93 LEU A O 1
ATOM 675 N N . ALA A 1 94 ? 6.224 1.219 -1.348 1.00 93.44 94 ALA A N 1
ATOM 676 C CA . ALA A 1 94 ? 4.779 1.128 -1.552 1.00 93.44 94 ALA A CA 1
ATOM 677 C C . ALA A 1 94 ? 4.031 0.862 -0.230 1.00 93.44 94 ALA A C 1
ATOM 679 O O . ALA A 1 94 ? 3.086 1.573 0.119 1.00 93.44 94 ALA A O 1
ATOM 680 N N . GLY A 1 95 ? 4.496 -0.104 0.570 1.00 94.31 95 GLY A N 1
ATOM 681 C CA . GLY A 1 95 ? 3.929 -0.376 1.895 1.00 94.31 95 GLY A CA 1
ATOM 682 C C . GLY A 1 95 ? 4.007 0.830 2.843 1.00 94.31 95 GLY A C 1
ATOM 683 O O . GLY A 1 95 ? 3.028 1.156 3.520 1.00 94.31 95 GLY A O 1
ATOM 684 N N . ALA A 1 96 ? 5.139 1.541 2.853 1.00 95.25 96 ALA A N 1
ATOM 685 C CA . ALA A 1 96 ? 5.330 2.743 3.663 1.00 95.25 96 ALA A CA 1
ATOM 686 C C . ALA A 1 96 ? 4.412 3.897 3.221 1.00 95.25 96 ALA A C 1
ATOM 688 O O . ALA A 1 96 ? 3.782 4.538 4.061 1.00 95.25 96 ALA A O 1
ATOM 689 N N . PHE A 1 97 ? 4.271 4.136 1.915 1.00 95.56 97 PHE A N 1
ATOM 690 C CA . PHE A 1 97 ? 3.392 5.180 1.378 1.00 95.56 97 PHE A CA 1
ATOM 691 C C . PHE A 1 97 ? 1.908 4.867 1.635 1.00 95.56 97 PHE A C 1
ATOM 693 O O . PHE A 1 97 ? 1.132 5.782 1.917 1.00 95.56 97 PHE A O 1
ATOM 700 N N . CYS A 1 98 ? 1.521 3.588 1.658 1.00 95.69 98 CYS A N 1
ATOM 701 C CA . CYS A 1 98 ? 0.201 3.165 2.13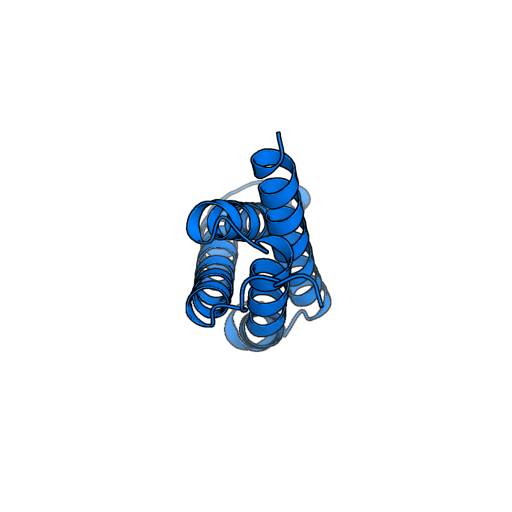2 1.00 95.69 98 CYS A CA 1
ATOM 702 C C . CYS A 1 98 ? -0.020 3.529 3.610 1.00 95.69 98 CYS A C 1
ATOM 704 O O . CYS A 1 98 ? -1.049 4.113 3.961 1.00 95.69 98 CYS A O 1
ATOM 706 N N . ALA A 1 99 ? 0.965 3.292 4.483 1.00 95.94 99 ALA A N 1
ATOM 707 C CA . ALA A 1 99 ? 0.888 3.729 5.878 1.00 95.94 99 ALA A CA 1
ATOM 708 C C . ALA A 1 99 ? 0.75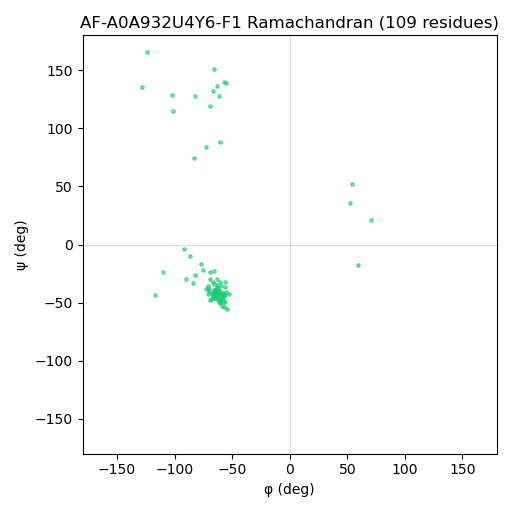3 5.261 5.998 1.00 95.94 99 ALA A C 1
ATOM 710 O O . ALA A 1 99 ? -0.103 5.746 6.741 1.00 95.94 99 ALA A O 1
ATOM 711 N N . VAL A 1 100 ? 1.538 6.022 5.225 1.00 95.81 100 VAL A N 1
ATOM 712 C CA . VAL A 1 100 ? 1.472 7.496 5.176 1.00 95.81 100 VAL A CA 1
ATOM 713 C C . VAL A 1 100 ? 0.087 7.979 4.743 1.00 95.81 100 VAL A C 1
ATOM 715 O O . VAL A 1 100 ? -0.477 8.864 5.386 1.00 95.81 100 VAL A O 1
ATOM 718 N N . GLY A 1 101 ? -0.508 7.369 3.714 1.00 94.06 101 GLY A N 1
ATOM 719 C CA . GLY A 1 101 ? -1.878 7.672 3.294 1.00 94.06 101 GLY A CA 1
ATOM 720 C C . GLY A 1 101 ? -2.901 7.430 4.408 1.00 94.06 101 GLY A C 1
ATOM 721 O O . GLY A 1 101 ? -3.780 8.261 4.640 1.00 94.06 101 GLY A O 1
ATOM 722 N N . GLY A 1 102 ? -2.752 6.336 5.161 1.00 93.62 102 GLY A N 1
ATOM 723 C CA . GLY A 1 102 ? -3.602 6.041 6.318 1.00 93.62 102 GLY A CA 1
ATOM 724 C C . GLY A 1 102 ? -3.449 7.055 7.454 1.00 93.62 102 GLY A C 1
ATOM 725 O O . GLY A 1 102 ? -4.446 7.469 8.045 1.00 93.62 102 GLY A O 1
ATOM 726 N N . ILE A 1 103 ? -2.218 7.500 7.728 1.00 93.88 103 ILE A N 1
ATOM 727 C CA . ILE A 1 103 ? -1.927 8.569 8.696 1.00 93.88 103 ILE A CA 1
ATOM 728 C C . ILE A 1 103 ? -2.600 9.874 8.263 1.00 93.88 103 ILE A C 1
ATOM 730 O O . ILE A 1 103 ? -3.255 10.528 9.074 1.00 93.88 103 ILE A O 1
ATOM 734 N N . LEU A 1 104 ? -2.490 10.238 6.983 1.00 93.69 104 LEU A N 1
ATOM 735 C CA . LEU A 1 104 ? -3.081 11.462 6.448 1.00 93.69 104 LEU A CA 1
ATOM 736 C C . LEU A 1 104 ? -4.613 11.442 6.533 1.00 93.69 104 LEU A C 1
ATOM 738 O O . LEU A 1 104 ? -5.222 12.436 6.936 1.00 93.69 104 LEU A O 1
ATOM 742 N N . ALA A 1 105 ? -5.240 10.305 6.217 1.00 93.00 105 ALA A N 1
ATOM 743 C CA . ALA A 1 105 ? -6.679 10.134 6.395 1.00 93.00 105 ALA A CA 1
ATOM 744 C C . ALA A 1 105 ? -7.082 10.261 7.866 1.00 93.00 105 ALA A C 1
ATOM 746 O O . ALA A 1 105 ? -8.072 10.923 8.173 1.00 93.00 105 ALA A O 1
ATOM 747 N N . GLU A 1 106 ? -6.302 9.684 8.780 1.00 91.56 106 GLU A N 1
ATOM 748 C CA . GLU A 1 106 ? -6.582 9.774 10.210 1.00 91.56 106 GLU A CA 1
ATOM 749 C C . GLU A 1 106 ? -6.477 11.214 10.730 1.00 91.56 106 GLU A C 1
ATOM 751 O O . GLU A 1 106 ? -7.336 11.651 11.494 1.00 91.56 106 GLU A O 1
ATOM 756 N N . PHE A 1 107 ? -5.479 11.984 10.285 1.00 92.00 107 PHE A N 1
ATOM 757 C CA . PHE A 1 107 ? -5.381 13.412 10.603 1.00 92.00 107 PHE A CA 1
ATOM 758 C C . PHE A 1 107 ? -6.560 14.212 10.055 1.00 92.00 107 PHE A C 1
ATOM 760 O O . PHE A 1 107 ? -7.088 15.075 10.754 1.00 92.00 107 PHE A O 1
ATOM 767 N N . ARG A 1 108 ? -6.990 13.923 8.822 1.00 90.50 108 ARG A N 1
ATOM 768 C CA . ARG A 1 108 ? -8.127 14.606 8.199 1.00 90.50 108 ARG A CA 1
ATOM 769 C C . ARG A 1 108 ? -9.445 14.314 8.912 1.00 90.50 108 ARG A C 1
ATOM 771 O O . ARG A 1 108 ? -10.283 15.195 8.977 1.00 90.50 108 ARG A O 1
ATOM 778 N N . GLN A 1 109 ? -9.621 13.108 9.446 1.00 86.12 109 GLN A N 1
ATOM 779 C CA . GLN A 1 109 ? -10.828 12.707 10.181 1.00 86.12 109 GLN A CA 1
ATOM 780 C C . GLN A 1 109 ? -10.896 13.251 11.610 1.00 86.12 109 GLN A C 1
ATOM 782 O O . GLN A 1 109 ? -11.953 13.203 12.232 1.00 86.12 109 GLN A O 1
ATOM 787 N N . ARG A 1 110 ? -9.763 13.707 12.153 1.00 82.81 110 ARG A N 1
ATOM 788 C CA . ARG A 1 110 ? -9.680 14.343 13.475 1.00 82.81 110 ARG A CA 1
ATOM 789 C C . ARG A 1 110 ? -9.944 15.851 13.431 1.00 82.81 110 ARG A C 1
ATOM 791 O O . ARG A 1 110 ? -10.025 16.454 14.497 1.00 82.81 110 ARG A O 1
ATOM 798 N N . ARG A 1 111 ? -10.011 16.439 12.235 1.00 75.25 111 ARG A N 1
ATOM 799 C CA . ARG A 1 111 ? -10.441 17.821 12.001 1.00 75.25 111 ARG A CA 1
ATOM 800 C C . ARG A 1 111 ? -11.930 17.846 11.701 1.00 75.25 111 ARG A C 1
ATOM 802 O O . ARG A 1 111 ? -12.562 18.829 12.129 1.00 75.25 111 ARG A O 1
#

Secondary structure (DSSP, 8-state):
---PPPP-HHHHHHHHHHHHHHHHHHHHHHHT----HHHHHHHHHHHHHHHHHHHHHHH-SSHHHHHHHHHHHHHHHIIIIISTT--HHHHHHHHHHHHHHHHHHHHHHT-

Radius of gyration: 14.2 Å; Cα contacts (8 Å, |Δi|>4): 190; chains: 1; bounding box: 27×30×53 Å

pLDDT: mean 89.39, std 7.72, range [54.22, 96.5]

Mean predicted aligned error: 4.93 Å